Protein AF-0000000069991137 (afdb_homodimer)

Radius of gyration: 14.7 Å; Cα contacts (8 Å, |Δi|>4): 110; chains: 2; bounding box: 34×46×33 Å

Solvent-accessible surface area (backbone atoms only — not comparable to full-atom values): 6095 Å² total; per-residue (Å²): 127,77,86,51,73,40,78,40,73,32,57,39,43,49,70,57,53,48,52,45,42,51,50,6,58,77,70,73,40,48,53,33,54,37,52,47,50,53,50,50,52,50,53,50,50,52,54,51,52,54,55,55,64,74,95,128,77,85,51,72,39,78,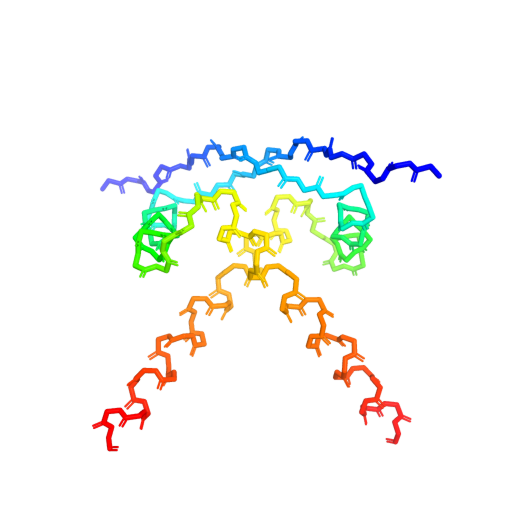41,76,32,58,38,44,49,69,56,53,49,52,44,42,52,51,6,58,75,70,73,38,49,54,32,55,37,52,47,51,52,51,52,51,50,55,50,51,52,54,52,52,52,55,55,63,76,95

Nearest PDB structures (foldseek):
  2bsq-assembly1_F  TM=8.800E-01  e=1.228E+00  Neisseria gonorrhoeae
  2bsq-assembly1_F  TM=8.808E-01  e=1.146E+00  Neisseria gonorrhoeae

pLDDT: mean 91.94, std 9.66, range [59.06, 98.31]

Structure (mmCIF, N/CA/C/O backbone):
data_AF-0000000069991137-model_v1
#
loop_
_entity.id
_entity.type
_entity.pdbx_description
1 polymer 'Arc-like DNA binding domain'
#
loop_
_atom_site.group_PDB
_atom_site.id
_atom_site.type_symbol
_atom_site.label_atom_id
_atom_site.label_alt_id
_atom_site.label_comp_id
_atom_site.label_asym_id
_atom_site.label_entity_id
_atom_site.label_seq_id
_atom_site.pdbx_PDB_ins_code
_atom_site.Cartn_x
_atom_site.Cartn_y
_atom_site.Cartn_z
_atom_site.occupancy
_atom_site.B_iso_or_equiv
_atom_site.auth_seq_id
_atom_site.auth_comp_id
_atom_site.auth_asym_id
_atom_site.auth_atom_id
_atom_site.pdbx_PDB_model_num
ATOM 1 N N . MET A 1 1 ? 9.883 -23.703 1.259 1 59.72 1 MET A N 1
ATOM 2 C CA . MET A 1 1 ? 10.789 -22.578 1.054 1 59.72 1 MET A CA 1
ATOM 3 C C . MET A 1 1 ? 10.391 -21.391 1.937 1 59.72 1 MET A C 1
ATOM 5 O O . MET A 1 1 ? 9.203 -21.094 2.082 1 59.72 1 MET A O 1
ATOM 9 N N . LYS A 1 2 ? 11.156 -21.047 2.887 1 67.75 2 LYS A N 1
ATOM 10 C CA . LYS A 1 2 ? 10.914 -20 3.875 1 67.75 2 LYS A CA 1
ATOM 11 C C . LYS A 1 2 ? 10.438 -18.719 3.209 1 67.75 2 LYS A C 1
ATOM 13 O O . LYS A 1 2 ? 10.852 -18.406 2.092 1 67.75 2 LYS A O 1
ATOM 18 N N . PRO A 1 3 ? 9.391 -18.25 3.592 1 72.19 3 PRO A N 1
ATOM 19 C CA . PRO A 1 3 ? 8.922 -17.016 2.947 1 72.19 3 PRO A CA 1
ATOM 20 C C . PRO A 1 3 ? 9.977 -15.914 2.932 1 72.19 3 PRO A C 1
ATOM 22 O O . PRO A 1 3 ? 10.508 -15.547 3.982 1 72.19 3 PRO A O 1
ATOM 25 N N . GLU A 1 4 ? 10.57 -15.789 1.698 1 90 4 GLU A N 1
ATOM 26 C CA . GLU A 1 4 ? 11.57 -14.734 1.521 1 90 4 GLU A CA 1
ATOM 27 C C . GLU A 1 4 ? 10.906 -13.367 1.386 1 90 4 GLU A C 1
ATOM 29 O O . GLU A 1 4 ? 9.836 -13.242 0.78 1 90 4 GLU A O 1
ATOM 34 N N . LYS A 1 5 ? 11.469 -12.398 2.209 1 95 5 LYS A N 1
ATOM 35 C CA . LYS A 1 5 ? 10.953 -11.031 2.125 1 95 5 LYS A CA 1
ATOM 36 C C . LYS A 1 5 ? 11.703 -10.227 1.064 1 95 5 LYS A C 1
ATOM 38 O O . LYS A 1 5 ? 12.906 -10.414 0.875 1 95 5 LYS A O 1
ATOM 43 N N . ILE A 1 6 ? 10.961 -9.43 0.295 1 96.19 6 ILE A N 1
ATOM 44 C CA . ILE A 1 6 ? 11.531 -8.594 -0.752 1 96.19 6 ILE A CA 1
ATOM 45 C C . ILE A 1 6 ? 11.25 -7.125 -0.451 1 96.19 6 ILE A C 1
ATOM 47 O O . ILE A 1 6 ? 10.18 -6.785 0.056 1 96.19 6 ILE A O 1
ATOM 51 N N . THR A 1 7 ? 12.242 -6.328 -0.733 1 97.25 7 THR A N 1
ATOM 52 C CA . THR A 1 7 ? 12.102 -4.891 -0.557 1 97.25 7 THR A CA 1
ATOM 53 C C . THR A 1 7 ? 11.633 -4.23 -1.851 1 97.25 7 THR A C 1
ATOM 55 O O . THR A 1 7 ? 12.242 -4.41 -2.904 1 97.25 7 THR A O 1
ATOM 58 N N . THR A 1 8 ? 10.477 -3.531 -1.849 1 97.94 8 THR A N 1
ATOM 59 C CA . THR A 1 8 ? 9.891 -2.867 -3.008 1 97.94 8 THR A CA 1
ATOM 60 C C . THR A 1 8 ? 9.945 -1.351 -2.846 1 97.94 8 THR A C 1
ATOM 62 O O . THR A 1 8 ? 9.633 -0.826 -1.774 1 97.94 8 THR A O 1
ATOM 65 N N . ALA A 1 9 ? 10.406 -0.722 -3.918 1 97.44 9 ALA A N 1
ATOM 66 C CA . ALA A 1 9 ? 10.438 0.738 -3.91 1 97.44 9 ALA A CA 1
ATOM 67 C C . ALA A 1 9 ? 9.102 1.319 -4.348 1 97.44 9 ALA A C 1
ATOM 69 O O . ALA A 1 9 ? 8.633 1.06 -5.461 1 97.44 9 ALA A O 1
ATOM 70 N N . VAL A 1 10 ? 8.508 2.031 -3.477 1 97.81 10 VAL A N 1
ATOM 71 C CA . VAL A 1 10 ? 7.219 2.633 -3.793 1 97.81 10 VAL A CA 1
ATOM 72 C C . VAL A 1 10 ? 7.352 4.152 -3.812 1 97.81 10 VAL A C 1
ATOM 74 O O . VAL A 1 10 ? 7.734 4.766 -2.812 1 97.81 10 VAL A O 1
ATOM 77 N N . ARG A 1 11 ? 7.043 4.668 -4.914 1 97.38 11 ARG A N 1
ATOM 78 C CA . ARG A 1 11 ? 7.09 6.117 -5.074 1 97.38 11 ARG A CA 1
ATOM 79 C C . ARG A 1 11 ? 5.723 6.742 -4.812 1 97.38 11 ARG A C 1
ATOM 81 O O . ARG A 1 11 ? 4.73 6.355 -5.434 1 97.38 11 ARG A O 1
ATOM 88 N N . MET A 1 12 ? 5.727 7.711 -3.812 1 97.19 12 MET A N 1
ATOM 89 C CA . MET A 1 12 ? 4.465 8.336 -3.441 1 97.19 12 MET A CA 1
ATOM 90 C C . MET A 1 12 ? 4.668 9.812 -3.094 1 97.19 12 MET A C 1
ATOM 92 O O . MET A 1 12 ? 5.801 10.25 -2.887 1 97.19 12 MET A O 1
ATOM 96 N N . LEU A 1 13 ? 3.537 10.531 -3.076 1 95.62 13 LEU A N 1
ATOM 97 C CA . LEU A 1 13 ? 3.572 11.945 -2.705 1 95.62 13 LEU A CA 1
ATOM 98 C C . LEU A 1 13 ? 3.973 12.109 -1.243 1 95.62 13 LEU A C 1
ATOM 100 O O . LEU A 1 13 ? 3.633 11.273 -0.403 1 95.62 13 LEU A O 1
ATOM 104 N N . CYS A 1 14 ? 4.582 13.18 -0.973 1 95.56 14 CYS A N 1
ATOM 105 C CA . CYS A 1 14 ? 5.035 13.445 0.387 1 95.56 14 CYS A CA 1
ATOM 106 C C . CYS A 1 14 ? 3.873 13.398 1.37 1 95.56 14 CYS A C 1
ATOM 108 O O . CYS A 1 14 ? 4.012 12.875 2.479 1 95.56 14 CYS A O 1
ATOM 110 N N . GLU A 1 15 ? 2.803 14 1.009 1 94.56 15 GLU A N 1
ATOM 111 C CA . GLU A 1 15 ? 1.621 14.047 1.864 1 94.56 15 GLU A CA 1
ATOM 112 C C . GLU A 1 15 ? 1.124 12.633 2.186 1 94.56 15 GLU A C 1
ATOM 114 O O . GLU A 1 15 ? 0.73 12.359 3.32 1 94.56 15 GLU A O 1
ATOM 119 N N . MET A 1 16 ? 1.13 11.805 1.232 1 95.81 16 MET A N 1
ATOM 120 C CA . MET A 1 16 ? 0.685 10.43 1.421 1 95.81 16 MET A CA 1
ATOM 121 C C . MET A 1 16 ? 1.615 9.68 2.369 1 95.81 16 MET A C 1
ATOM 123 O O . MET A 1 16 ? 1.155 8.961 3.26 1 95.81 16 MET A O 1
ATOM 127 N N . ARG A 1 17 ? 2.885 9.82 2.143 1 96.94 17 ARG A N 1
ATOM 128 C CA . ARG A 1 17 ? 3.887 9.203 3.002 1 96.94 17 ARG A CA 1
ATOM 129 C C . ARG A 1 17 ? 3.689 9.609 4.457 1 96.94 17 ARG A C 1
ATOM 131 O O . ARG A 1 17 ? 3.7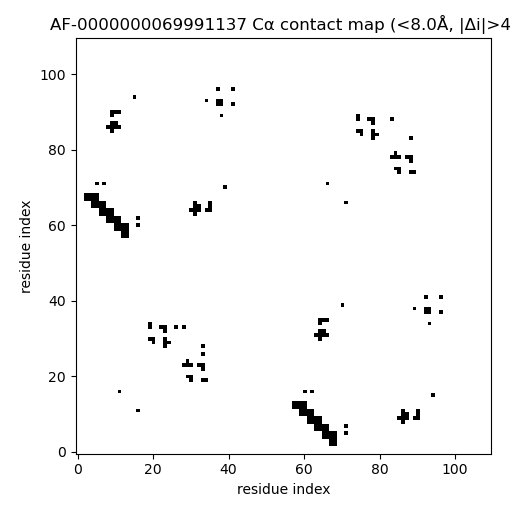81 8.773 5.359 1 96.94 17 ARG A O 1
ATOM 138 N N . GLN A 1 18 ? 3.398 10.883 4.629 1 96.44 18 GLN A N 1
ATOM 139 C CA . GLN A 1 18 ? 3.191 11.406 5.977 1 96.44 18 GLN A CA 1
ATOM 140 C C . GLN A 1 18 ? 1.973 10.766 6.633 1 96.44 18 GLN A C 1
ATOM 142 O O . GLN A 1 18 ? 2.012 10.406 7.812 1 96.44 18 GLN A O 1
ATOM 147 N N . LYS A 1 19 ? 0.971 10.641 5.895 1 96.31 19 LYS A N 1
ATOM 148 C CA . LYS A 1 19 ? -0.249 10.016 6.395 1 96.31 19 LYS A CA 1
ATOM 149 C C . LYS A 1 19 ? 0.003 8.562 6.809 1 96.31 19 LYS A C 1
ATOM 151 O O . LYS A 1 19 ? -0.473 8.117 7.852 1 96.31 19 LYS A O 1
ATOM 156 N N . LEU A 1 20 ? 0.75 7.883 6.039 1 97.62 20 LEU A N 1
ATOM 157 C CA . LEU A 1 20 ? 1.063 6.488 6.328 1 97.62 20 LEU A CA 1
ATOM 158 C C . LEU A 1 20 ? 1.956 6.375 7.559 1 97.62 20 LEU A C 1
ATOM 160 O O . LEU A 1 20 ? 1.78 5.469 8.375 1 97.62 20 LEU A O 1
ATOM 164 N N . GLU A 1 21 ? 2.875 7.332 7.664 1 97.38 21 GLU A N 1
ATOM 165 C CA . GLU A 1 21 ? 3.754 7.363 8.828 1 97.38 21 GLU A CA 1
ATOM 166 C C . GLU A 1 21 ? 2.965 7.613 10.109 1 97.38 21 GLU A C 1
ATOM 168 O O . GLU A 1 21 ? 3.213 6.977 11.133 1 97.38 21 GLU A O 1
ATOM 173 N N . GLU A 1 22 ? 2.09 8.547 10.016 1 96.88 22 GLU A N 1
ATOM 174 C CA . GLU A 1 22 ? 1.228 8.852 11.156 1 96.88 22 GLU A CA 1
ATOM 175 C C . GLU A 1 22 ? 0.383 7.641 11.547 1 96.88 22 GLU A C 1
ATOM 177 O O . GLU A 1 22 ? 0.271 7.309 12.727 1 96.88 22 GLU A O 1
ATOM 182 N N . SER A 1 23 ? -0.201 7.012 10.562 1 96.44 23 SER A N 1
ATOM 183 C CA . SER A 1 23 ? -0.988 5.805 10.789 1 96.44 23 SER A CA 1
ATOM 184 C C . SER A 1 23 ? -0.143 4.707 11.43 1 96.44 23 SER A C 1
ATOM 186 O O . SER A 1 23 ? -0.597 4.02 12.344 1 96.44 23 SER A O 1
ATOM 188 N N . ALA A 1 24 ? 1.108 4.516 10.922 1 97.69 24 ALA A N 1
ATOM 189 C CA . ALA A 1 24 ? 2.035 3.527 11.469 1 97.69 24 ALA A CA 1
ATOM 190 C C . ALA A 1 24 ? 2.326 3.797 12.938 1 97.69 24 ALA A C 1
ATOM 192 O O . ALA A 1 24 ? 2.287 2.881 13.766 1 97.69 24 ALA A O 1
ATOM 193 N N . TYR A 1 25 ? 2.482 5.094 13.219 1 97.06 25 TYR A N 1
ATOM 194 C CA . TYR A 1 25 ? 2.768 5.52 14.586 1 97.06 25 TYR A CA 1
ATOM 195 C C . TYR A 1 25 ? 1.579 5.25 15.5 1 97.06 25 TYR A C 1
ATOM 197 O O . TYR A 1 25 ? 1.743 4.711 16.594 1 97.06 25 TYR A O 1
ATOM 205 N N . GLN A 1 26 ? 0.385 5.562 15.07 1 95.25 26 GLN A N 1
ATOM 206 C CA . GLN A 1 26 ? -0.842 5.383 15.836 1 95.25 26 GLN A CA 1
ATOM 207 C C . GLN A 1 26 ? -1.117 3.902 16.094 1 95.25 26 GLN A C 1
ATOM 209 O O . GLN A 1 26 ? -1.636 3.535 17.141 1 95.25 26 GLN A O 1
ATOM 214 N N . ASN A 1 27 ? -0.752 3.078 15.156 1 95.81 27 ASN A N 1
ATOM 215 C CA . ASN A 1 27 ? -1.02 1.646 15.242 1 95.81 27 ASN A CA 1
ATOM 216 C C . ASN A 1 27 ? 0.161 0.892 15.852 1 95.81 27 ASN A C 1
ATOM 218 O O . ASN A 1 27 ? 0.079 -0.316 16.078 1 95.81 27 ASN A O 1
ATOM 222 N N . GLY A 1 28 ? 1.271 1.579 16.094 1 96.69 28 GLY A N 1
ATOM 223 C CA . GLY A 1 28 ? 2.459 0.967 16.656 1 96.69 28 GLY A CA 1
ATOM 224 C C . GLY A 1 28 ? 3.213 0.091 15.68 1 96.69 28 GLY A C 1
ATOM 225 O O . GLY A 1 28 ? 3.76 -0.946 16.062 1 96.69 28 GLY A O 1
ATOM 226 N N . ARG A 1 29 ? 3.119 0.448 14.422 1 96.25 29 ARG A N 1
ATOM 227 C CA . ARG A 1 29 ? 3.799 -0.314 13.375 1 96.25 29 ARG A CA 1
ATOM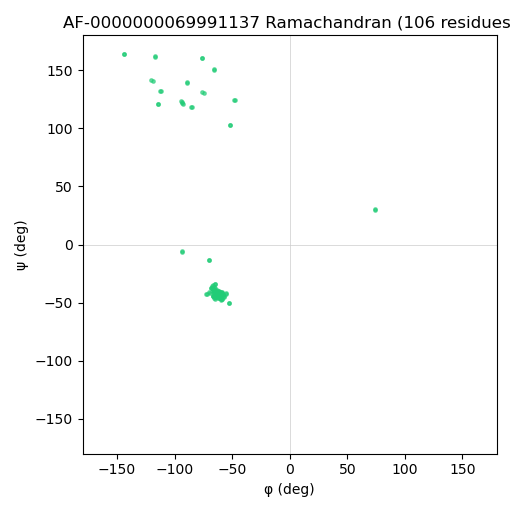 228 C C . ARG A 1 29 ? 4.848 0.539 12.672 1 96.25 29 ARG A C 1
ATOM 230 O O . ARG A 1 29 ? 4.844 1.766 12.797 1 96.25 29 ARG A O 1
ATOM 237 N N . THR A 1 30 ? 5.719 -0.201 12.008 1 96.81 30 THR A N 1
ATOM 238 C CA . THR A 1 30 ? 6.641 0.514 11.133 1 96.81 30 THR A CA 1
ATOM 239 C C . THR A 1 30 ? 5.941 0.947 9.852 1 96.81 30 THR A C 1
ATOM 241 O O . THR A 1 30 ? 4.867 0.437 9.516 1 96.81 30 THR A O 1
ATOM 244 N N . LEU A 1 31 ? 6.508 1.899 9.195 1 97.44 31 LEU A N 1
ATOM 245 C CA . LEU A 1 31 ? 5.953 2.354 7.93 1 97.44 31 LEU A CA 1
ATOM 246 C C . LEU A 1 31 ? 5.75 1.183 6.973 1 97.44 31 LEU A C 1
ATOM 248 O O . LEU A 1 31 ? 4.668 1.023 6.402 1 97.44 31 LEU A O 1
ATOM 252 N N . SER A 1 32 ? 6.773 0.353 6.781 1 97.75 32 SER A N 1
ATOM 253 C CA . SER A 1 32 ? 6.684 -0.828 5.926 1 97.75 32 SER A CA 1
ATOM 254 C C . SER A 1 32 ? 5.578 -1.768 6.402 1 97.75 32 SER A C 1
ATOM 256 O O . SER A 1 32 ? 4.789 -2.264 5.594 1 97.75 32 SER A O 1
ATOM 258 N N . GLY A 1 33 ? 5.57 -1.937 7.75 1 97.56 33 GLY A N 1
ATOM 259 C CA . GLY A 1 33 ? 4.543 -2.791 8.328 1 97.56 33 GLY A CA 1
ATOM 260 C C . GLY A 1 33 ? 3.137 -2.273 8.094 1 97.56 33 GLY A C 1
ATOM 261 O O . GLY A 1 33 ? 2.215 -3.053 7.844 1 97.56 33 GLY A O 1
ATOM 262 N N . GLU A 1 34 ? 2.951 -0.985 8.203 1 98.12 34 GLU A N 1
ATOM 263 C CA . GLU A 1 34 ? 1.656 -0.35 7.973 1 98.12 34 GLU A CA 1
ATOM 264 C C . GLU A 1 34 ? 1.22 -0.491 6.52 1 98.12 34 GLU A C 1
ATOM 266 O O . GLU A 1 34 ? 0.07 -0.836 6.238 1 98.12 34 GLU A O 1
ATOM 271 N N . ILE A 1 35 ? 2.139 -0.249 5.621 1 98.25 35 ILE A N 1
ATOM 272 C CA . ILE A 1 35 ? 1.853 -0.35 4.191 1 98.25 35 ILE A CA 1
ATOM 273 C C . ILE A 1 35 ? 1.453 -1.783 3.848 1 98.25 35 ILE A C 1
ATOM 275 O O . ILE A 1 35 ? 0.431 -2.008 3.193 1 98.25 35 ILE A O 1
ATOM 279 N N . VAL A 1 36 ? 2.215 -2.703 4.355 1 97.75 36 VAL A N 1
ATOM 280 C CA . VAL A 1 36 ? 1.949 -4.113 4.086 1 97.75 36 VAL A CA 1
ATOM 281 C C . VAL A 1 36 ? 0.581 -4.496 4.645 1 97.75 36 VAL A C 1
ATOM 283 O O . VAL A 1 36 ? -0.171 -5.238 4.008 1 97.75 36 VAL A O 1
ATOM 286 N N . PHE A 1 37 ? 0.302 -4.012 5.777 1 97.25 37 PHE A N 1
ATOM 287 C CA . PHE A 1 37 ? -0.979 -4.301 6.414 1 97.25 37 PHE A CA 1
ATOM 288 C C . PHE A 1 37 ? -2.135 -3.838 5.535 1 97.25 37 PHE A C 1
ATOM 290 O O . PHE A 1 37 ? -3.09 -4.586 5.312 1 97.25 37 PHE A O 1
ATOM 297 N N . ARG A 1 38 ? -2.115 -2.691 5.023 1 97.19 38 ARG A N 1
ATOM 298 C CA . ARG A 1 38 ? -3.152 -2.115 4.172 1 97.19 38 ARG A CA 1
ATOM 299 C C . ARG A 1 38 ? -3.252 -2.865 2.848 1 97.19 38 ARG A C 1
ATOM 301 O O . ARG A 1 38 ? -4.352 -3.105 2.344 1 97.19 38 ARG A O 1
ATOM 308 N N . LEU A 1 39 ? -2.092 -3.205 2.307 1 97.5 39 LEU A N 1
ATOM 309 C CA . LEU A 1 39 ? -2.068 -3.943 1.048 1 97.5 39 LEU A CA 1
ATOM 310 C C . LEU A 1 39 ? -2.707 -5.316 1.212 1 97.5 39 LEU A C 1
ATOM 312 O O . LEU A 1 39 ? -3.465 -5.762 0.347 1 97.5 39 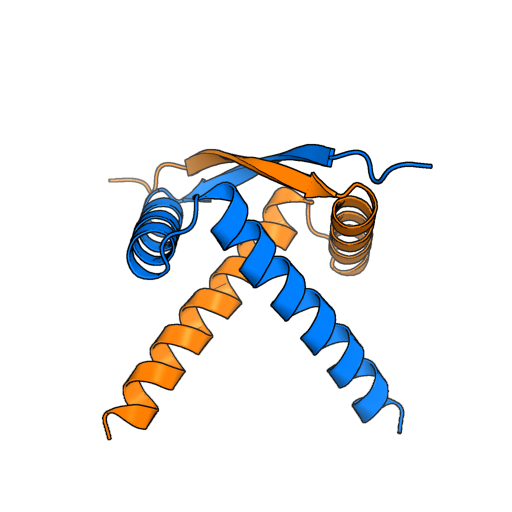LEU A O 1
ATOM 316 N N . ARG A 1 40 ? -2.381 -5.953 2.336 1 96.5 40 ARG A N 1
ATOM 317 C CA . ARG A 1 40 ? -2.967 -7.258 2.625 1 96.5 40 ARG A CA 1
ATOM 318 C C . ARG A 1 40 ? -4.488 -7.168 2.705 1 96.5 40 ARG A C 1
ATOM 320 O O . ARG A 1 40 ? -5.191 -7.992 2.117 1 96.5 40 ARG A O 1
ATOM 327 N N . LYS A 1 41 ? -4.961 -6.227 3.398 1 95.38 41 LYS A N 1
ATOM 328 C CA . LYS A 1 41 ? -6.398 -6.016 3.525 1 95.38 41 LYS A CA 1
ATOM 329 C C . LYS A 1 41 ? -7.035 -5.742 2.166 1 95.38 41 LYS A C 1
ATOM 331 O O . LYS A 1 41 ? -8.125 -6.246 1.872 1 95.38 41 LYS A O 1
ATOM 336 N N . SER A 1 42 ? -6.348 -4.914 1.421 1 96.19 42 SER A N 1
ATOM 337 C CA . SER A 1 42 ? -6.852 -4.562 0.096 1 96.19 42 SER A CA 1
ATOM 338 C C . SER A 1 42 ? -6.98 -5.793 -0.792 1 96.19 42 SER A C 1
ATOM 340 O O . SER A 1 42 ? -7.988 -5.969 -1.479 1 96.19 42 SER A O 1
ATOM 342 N N . LEU A 1 43 ? -5.984 -6.684 -0.795 1 95.31 43 LEU A N 1
ATOM 343 C CA . LEU A 1 43 ? -5.965 -7.895 -1.607 1 95.31 43 LEU A CA 1
ATOM 344 C C . LEU A 1 43 ? -7.039 -8.875 -1.15 1 95.31 43 LEU A C 1
ATOM 346 O O . LEU A 1 43 ? -7.688 -9.523 -1.977 1 95.31 43 LEU A O 1
ATOM 350 N N . GLU A 1 44 ? -7.242 -8.945 0.139 1 93.88 44 GLU A N 1
ATOM 351 C CA . GLU A 1 44 ? -8.266 -9.828 0.698 1 93.88 44 GLU A CA 1
ATOM 352 C C . GLU A 1 44 ? -9.664 -9.367 0.298 1 93.88 44 GLU A C 1
ATOM 354 O O . GLU A 1 44 ? -10.523 -10.188 -0.031 1 93.88 44 GLU A O 1
ATOM 359 N N . GLN A 1 45 ? -9.875 -8.102 0.399 1 93 45 GLN A N 1
ATOM 360 C CA . GLN A 1 45 ? -11.164 -7.535 0.022 1 93 45 GLN A CA 1
ATOM 361 C C . GLN A 1 45 ? -11.461 -7.781 -1.455 1 93 45 GLN A C 1
ATOM 363 O O . GLN A 1 45 ? -12.609 -8.039 -1.828 1 93 45 GLN A O 1
ATOM 368 N N . GLU A 1 46 ? -10.445 -7.594 -2.244 1 90 46 GLU A N 1
ATOM 369 C CA . GLU A 1 46 ? -10.602 -7.816 -3.68 1 90 46 GLU A CA 1
ATOM 370 C C . GLU A 1 46 ? -10.984 -9.266 -3.975 1 90 46 GLU A C 1
ATOM 372 O O . GLU A 1 46 ? -11.812 -9.523 -4.852 1 90 46 GLU A O 1
ATOM 377 N N . MET A 1 47 ? -10.367 -10.195 -3.246 1 88.94 47 MET A N 1
ATOM 378 C CA . MET A 1 47 ? -10.664 -11.609 -3.422 1 88.94 47 MET A CA 1
ATOM 379 C C . MET A 1 47 ? -12.102 -11.922 -3.016 1 88.94 47 MET A C 1
ATOM 381 O O . MET A 1 47 ? -12.766 -12.734 -3.658 1 88.94 47 MET A O 1
ATOM 385 N N . GLN A 1 48 ? -12.469 -11.297 -1.983 1 90.19 48 GLN A N 1
ATOM 386 C CA . GLN A 1 48 ? -13.82 -11.508 -1.482 1 90.19 48 GLN A CA 1
ATOM 387 C C . GLN A 1 48 ? -14.859 -10.906 -2.428 1 90.19 48 GLN A C 1
ATOM 389 O O . GLN A 1 48 ? -15.93 -11.484 -2.629 1 90.19 48 GLN A O 1
ATOM 394 N N . ASN A 1 49 ? -14.57 -9.75 -2.926 1 87.94 49 ASN A N 1
ATOM 395 C CA . ASN A 1 49 ? -15.492 -9.078 -3.84 1 87.94 49 ASN A CA 1
ATOM 396 C C . ASN A 1 49 ? -15.648 -9.852 -5.148 1 87.94 49 ASN A C 1
ATOM 398 O O . ASN A 1 49 ? -16.703 -9.797 -5.785 1 87.94 49 ASN A O 1
ATOM 402 N N . GLU A 1 50 ? -14.594 -10.406 -5.578 1 82.75 50 GLU A N 1
ATOM 403 C CA . GLU A 1 50 ? -14.617 -11.195 -6.809 1 82.75 50 GLU A CA 1
ATOM 404 C C . GLU A 1 50 ? -15.469 -12.453 -6.641 1 82.75 50 GLU A C 1
ATOM 406 O O . GLU A 1 50 ? -16.172 -12.859 -7.57 1 82.75 50 GLU A O 1
ATOM 411 N N . GLN A 1 51 ? -15.383 -13.078 -5.496 1 81.31 51 GLN A N 1
ATOM 412 C CA . GLN A 1 51 ? -16.203 -14.25 -5.199 1 81.31 51 GLN A CA 1
ATOM 413 C C . GLN A 1 51 ? -17.672 -13.875 -5.086 1 81.31 51 GLN A C 1
ATOM 415 O O . GLN A 1 51 ? -18.547 -14.633 -5.523 1 81.31 51 GLN A O 1
ATOM 420 N N . LYS A 1 52 ? -17.906 -12.766 -4.586 1 80.62 52 LYS A N 1
ATOM 421 C CA . LYS A 1 52 ? -19.297 -12.336 -4.43 1 80.62 52 LYS A CA 1
ATOM 422 C C . LYS A 1 52 ? -19.906 -11.984 -5.777 1 80.62 52 LYS A C 1
ATOM 424 O O . LYS A 1 52 ? -21.109 -12.18 -5.988 1 80.62 52 LYS A O 1
ATOM 429 N N . GLN A 1 53 ? -19.297 -11.367 -6.555 1 74.44 53 GLN A N 1
ATOM 430 C CA . GLN A 1 53 ? -19.844 -11.023 -7.863 1 74.44 53 GLN A CA 1
ATOM 431 C C . GLN A 1 53 ? -20.047 -12.273 -8.719 1 74.44 53 GLN A C 1
ATOM 433 O O . GLN A 1 53 ? -21 -12.359 -9.492 1 74.44 53 GLN A O 1
ATOM 438 N N . ARG A 1 54 ? -19.141 -13.188 -8.617 1 69.69 54 ARG A N 1
ATOM 439 C CA . ARG A 1 54 ? -19.281 -14.391 -9.422 1 69.69 54 ARG A CA 1
ATOM 440 C C . ARG A 1 54 ? -20.438 -15.258 -8.922 1 69.69 54 ARG A C 1
ATOM 442 O O . ARG A 1 54 ? -20.922 -16.141 -9.633 1 69.69 54 ARG A O 1
ATOM 449 N N . ALA A 1 55 ? -20.891 -14.969 -7.816 1 60.66 55 ALA A N 1
ATOM 450 C CA . ALA A 1 55 ? -22.078 -15.711 -7.41 1 60.66 55 ALA A CA 1
ATOM 451 C C . ALA A 1 55 ? -23.344 -15.078 -7.98 1 60.66 55 ALA A C 1
ATOM 453 O O . ALA A 1 55 ? -23.391 -13.867 -8.188 1 60.66 55 ALA A O 1
ATOM 454 N N . MET B 1 1 ? 3.801 24.719 -3.455 1 59.06 1 MET B N 1
ATOM 455 C CA . MET B 1 1 ? 4.938 23.812 -3.512 1 59.06 1 MET B CA 1
ATOM 456 C C . MET B 1 1 ? 4.562 22.516 -4.246 1 59.06 1 MET B C 1
ATOM 458 O O . MET B 1 1 ? 3.48 21.969 -4.035 1 59.06 1 MET B O 1
ATOM 462 N N . LYS B 1 2 ? 5.078 22.297 -5.371 1 67.25 2 LYS B N 1
ATOM 463 C CA . LYS B 1 2 ? 4.789 21.172 -6.25 1 67.25 2 LYS B CA 1
ATOM 464 C C . LYS B 1 2 ? 4.828 19.844 -5.484 1 67.25 2 LYS B C 1
ATOM 466 O O . LYS B 1 2 ? 5.621 19.688 -4.555 1 67.25 2 LYS B O 1
ATOM 471 N N . PRO B 1 3 ? 3.854 19.156 -5.535 1 71.75 3 PRO B N 1
ATOM 472 C CA . PRO B 1 3 ? 3.871 17.906 -4.785 1 71.75 3 PRO B CA 1
ATOM 473 C C . PRO B 1 3 ? 5.102 17.047 -5.09 1 71.75 3 PRO B C 1
ATOM 475 O O . PRO B 1 3 ? 5.359 16.719 -6.25 1 71.75 3 PRO B O 1
ATOM 478 N N . GLU B 1 4 ? 6.039 17.125 -4.098 1 89.75 4 GLU B N 1
ATOM 479 C CA . GLU B 1 4 ? 7.246 16.328 -4.227 1 89.75 4 GLU B CA 1
ATOM 480 C C . GLU B 1 4 ? 6.957 14.852 -3.951 1 89.75 4 GLU B C 1
ATOM 482 O O . GLU B 1 4 ? 6.156 14.523 -3.074 1 89.75 4 GLU B O 1
ATOM 487 N N . LYS B 1 5 ? 7.469 14 -4.934 1 94.88 5 LYS B N 1
ATOM 488 C CA . LYS B 1 5 ? 7.309 12.555 -4.75 1 94.88 5 LYS B CA 1
ATOM 489 C C . LYS B 1 5 ? 8.484 11.969 -3.982 1 94.88 5 LYS B C 1
ATOM 491 O O . LYS B 1 5 ? 9.625 12.414 -4.137 1 94.88 5 LYS B O 1
ATOM 496 N N . ILE B 1 6 ? 8.18 11.031 -3.068 1 96.19 6 ILE B N 1
ATOM 497 C CA . ILE B 1 6 ? 9.203 10.367 -2.266 1 96.19 6 ILE B CA 1
ATOM 498 C C . ILE B 1 6 ? 9.164 8.859 -2.518 1 96.19 6 ILE B C 1
ATOM 500 O O . ILE B 1 6 ? 8.086 8.281 -2.709 1 96.19 6 ILE B O 1
ATOM 504 N N . THR B 1 7 ? 10.344 8.305 -2.557 1 97.25 7 THR B N 1
ATOM 505 C CA . THR B 1 7 ? 10.469 6.863 -2.729 1 97.25 7 THR B CA 1
ATOM 506 C C . THR B 1 7 ? 10.562 6.164 -1.376 1 97.25 7 THR B C 1
ATOM 508 O O . THR B 1 7 ? 11.398 6.52 -0.545 1 97.25 7 THR B O 1
ATOM 511 N N . THR B 1 8 ? 9.641 5.227 -1.063 1 97.88 8 THR B N 1
ATOM 512 C CA . THR B 1 8 ? 9.586 4.492 0.196 1 97.88 8 THR B CA 1
ATOM 513 C C . THR B 1 8 ? 9.906 3.018 -0.023 1 97.88 8 THR B C 1
ATOM 515 O O . THR B 1 8 ? 9.414 2.404 -0.971 1 97.88 8 THR B O 1
ATOM 518 N N . ALA B 1 9 ? 10.797 2.547 0.851 1 97.44 9 ALA B N 1
ATOM 519 C CA . ALA B 1 9 ? 11.133 1.127 0.788 1 97.44 9 ALA B CA 1
ATOM 520 C C . ALA B 1 9 ? 10.133 0.292 1.583 1 97.44 9 ALA B C 1
ATOM 522 O O . ALA B 1 9 ? 9.977 0.481 2.791 1 97.44 9 ALA B O 1
ATOM 523 N N . VAL B 1 10 ? 9.461 -0.56 0.904 1 97.81 10 VAL B N 1
ATOM 524 C CA . VAL B 1 10 ? 8.484 -1.412 1.567 1 97.81 10 VAL B CA 1
ATOM 525 C C . VAL B 1 10 ? 8.93 -2.869 1.496 1 97.81 10 VAL B C 1
ATOM 527 O O . VAL B 1 10 ? 9.125 -3.414 0.406 1 97.81 10 VAL B O 1
ATOM 530 N N . ARG B 1 11 ? 9.086 -3.408 2.617 1 97.38 11 ARG B N 1
ATOM 531 C CA . ARG B 1 11 ? 9.484 -4.809 2.705 1 97.38 11 ARG B CA 1
ATOM 532 C C . ARG B 1 11 ? 8.273 -5.719 2.84 1 97.38 11 ARG B C 1
ATOM 534 O O . ARG B 1 11 ? 7.449 -5.535 3.74 1 97.38 11 ARG B O 1
ATOM 541 N N . MET B 1 12 ? 8.18 -6.691 1.849 1 97.25 12 MET B N 1
ATOM 542 C CA . MET B 1 12 ? 7.031 -7.59 1.846 1 97.25 12 MET B CA 1
ATOM 543 C C . MET B 1 12 ? 7.434 -8.992 1.401 1 97.25 12 MET B C 1
ATOM 545 O O . MET B 1 12 ? 8.523 -9.18 0.854 1 97.25 12 MET B O 1
ATOM 549 N N . LEU B 1 13 ? 6.516 -9.945 1.69 1 95.75 13 LEU B N 1
ATOM 550 C CA . LEU B 1 13 ? 6.742 -11.328 1.277 1 95.75 13 LEU B CA 1
ATOM 551 C C . LEU B 1 13 ? 6.727 -11.445 -0.243 1 95.75 13 LEU B C 1
ATOM 553 O O . LEU B 1 13 ? 5.996 -10.719 -0.919 1 95.75 13 LEU B O 1
ATOM 557 N N . CYS B 1 14 ? 7.449 -12.383 -0.717 1 95.62 14 CYS B N 1
ATOM 558 C CA . CYS B 1 14 ? 7.527 -12.586 -2.16 1 95.62 14 CYS B CA 1
ATOM 559 C C . CYS B 1 14 ? 6.145 -12.812 -2.754 1 95.62 14 CYS B C 1
ATOM 561 O O . CYS B 1 14 ? 5.84 -12.305 -3.836 1 95.62 14 CYS B O 1
ATOM 563 N N . GLU B 1 15 ? 5.375 -13.625 -2.111 1 94.62 15 GLU B N 1
ATOM 564 C CA . GLU B 1 15 ? 4.031 -13.938 -2.586 1 94.62 15 GLU B CA 1
ATOM 565 C C . GLU B 1 15 ? 3.176 -12.68 -2.699 1 94.62 15 GLU B C 1
ATOM 567 O O . GLU B 1 15 ? 2.418 -12.523 -3.658 1 94.62 15 GLU B O 1
ATOM 572 N N . MET B 1 16 ? 3.279 -11.836 -1.767 1 95.88 16 MET B N 1
ATOM 573 C CA . MET B 1 16 ? 2.516 -10.586 -1.77 1 95.88 16 MET B CA 1
ATOM 574 C C . MET B 1 16 ? 2.945 -9.688 -2.924 1 95.88 16 MET B C 1
ATOM 576 O O . MET B 1 16 ? 2.104 -9.109 -3.613 1 95.88 16 MET B O 1
ATOM 580 N N . ARG B 1 17 ? 4.234 -9.547 -3.08 1 97.06 17 ARG B N 1
ATOM 581 C CA . ARG B 1 17 ? 4.785 -8.75 -4.172 1 97.06 17 ARG B CA 1
ATOM 582 C C . ARG B 1 17 ? 4.258 -9.234 -5.52 1 97.06 17 ARG B C 1
ATOM 584 O O . ARG B 1 17 ? 3.896 -8.422 -6.379 1 97.06 17 ARG B O 1
ATOM 591 N N . GLN B 1 18 ? 4.215 -10.547 -5.645 1 96.56 18 GLN B N 1
ATOM 592 C CA . GLN B 1 18 ? 3.734 -11.141 -6.891 1 96.56 18 GLN B CA 1
ATOM 593 C C . GLN B 1 18 ? 2.27 -10.797 -7.137 1 96.56 18 GLN B C 1
ATOM 595 O O . GLN B 1 18 ? 1.886 -10.469 -8.258 1 96.56 18 GLN B O 1
ATOM 600 N N . LYS B 1 19 ? 1.518 -10.867 -6.133 1 96.38 19 LYS B N 1
ATOM 601 C CA . LYS B 1 19 ? 0.1 -10.531 -6.234 1 96.38 19 LYS B CA 1
ATOM 602 C C . LYS B 1 19 ? -0.093 -9.078 -6.652 1 96.38 19 LYS B C 1
ATOM 604 O O . LYS B 1 19 ? -0.934 -8.773 -7.5 1 96.38 19 LYS B O 1
ATOM 609 N N . LEU B 1 20 ? 0.694 -8.227 -6.102 1 97.62 20 LEU B N 1
ATOM 610 C CA . LEU B 1 20 ? 0.604 -6.801 -6.422 1 97.62 20 LEU B CA 1
ATOM 611 C C . LEU B 1 20 ? 1.05 -6.539 -7.855 1 97.62 20 LEU B C 1
ATOM 613 O O . LEU B 1 20 ? 0.45 -5.719 -8.555 1 97.62 20 LEU B O 1
ATOM 617 N N . GLU B 1 21 ? 2.066 -7.273 -8.258 1 97.5 21 GLU B N 1
ATOM 618 C CA . GLU B 1 21 ? 2.553 -7.148 -9.633 1 97.5 21 GLU B CA 1
ATOM 619 C C . GLU B 1 21 ? 1.497 -7.605 -10.633 1 97.5 21 GLU B C 1
ATOM 621 O O . GLU B 1 21 ? 1.291 -6.957 -11.664 1 97.5 21 GLU B O 1
ATOM 626 N N . GLU B 1 22 ? 0.906 -8.703 -10.336 1 96.94 22 GLU B N 1
ATOM 627 C CA . GLU B 1 22 ? -0.163 -9.219 -11.188 1 96.94 22 GLU B CA 1
ATOM 628 C C . GLU B 1 22 ? -1.326 -8.234 -11.266 1 96.94 22 GLU B C 1
ATOM 630 O O . GLU B 1 22 ? -1.849 -7.973 -12.352 1 96.94 22 GLU B O 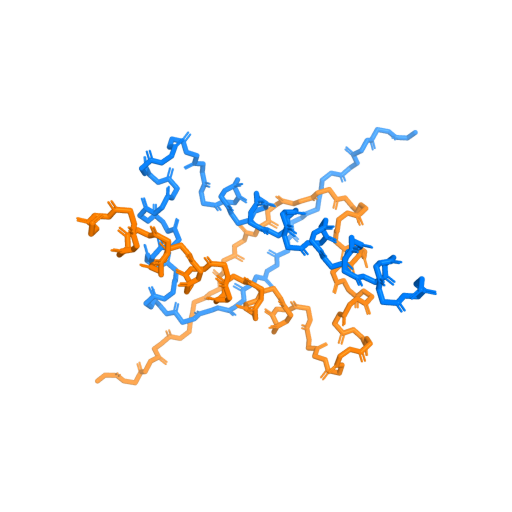1
ATOM 635 N N . SER B 1 23 ? -1.714 -7.73 -10.125 1 96.5 23 SER B N 1
ATOM 636 C CA . SER B 1 23 ? -2.775 -6.73 -10.07 1 96.5 23 SER B CA 1
ATOM 637 C C . SER B 1 23 ? -2.41 -5.496 -10.891 1 96.5 23 SER B C 1
ATOM 639 O O . SER B 1 23 ? -3.25 -4.953 -11.609 1 96.5 23 SER B O 1
ATOM 641 N N . ALA B 1 24 ? -1.137 -5.027 -10.773 1 97.69 24 ALA B N 1
ATOM 642 C CA . ALA B 1 24 ? -0.646 -3.877 -11.531 1 97.69 24 ALA B CA 1
ATOM 643 C C . ALA B 1 24 ? -0.75 -4.125 -13.031 1 97.69 24 ALA B C 1
ATOM 645 O O . ALA B 1 24 ? -1.229 -3.266 -13.773 1 97.69 24 ALA B O 1
ATOM 646 N N . TYR B 1 25 ? -0.409 -5.348 -13.383 1 97.12 25 TYR B N 1
ATOM 647 C CA . TYR B 1 25 ? -0.45 -5.742 -14.781 1 97.12 25 TYR B CA 1
ATOM 648 C C . TYR B 1 25 ? -1.883 -5.762 -15.305 1 97.12 25 TYR B C 1
ATOM 650 O O . TYR B 1 25 ? -2.168 -5.234 -16.375 1 97.12 25 TYR B O 1
ATOM 658 N N . GLN B 1 26 ? -2.797 -6.316 -14.547 1 95.38 26 GLN B N 1
ATOM 659 C CA . GLN B 1 26 ? -4.203 -6.43 -14.914 1 95.38 26 GLN B CA 1
ATOM 660 C C . GLN B 1 26 ? -4.855 -5.055 -15.031 1 95.38 26 GLN B C 1
ATOM 662 O O . GLN B 1 26 ? -5.723 -4.84 -15.875 1 95.38 26 GLN B O 1
ATOM 667 N N . ASN B 1 27 ? -4.422 -4.137 -14.211 1 95.88 27 ASN B N 1
ATOM 668 C CA . ASN B 1 27 ? -5.008 -2.801 -14.164 1 95.88 27 ASN B CA 1
ATOM 669 C C . ASN B 1 27 ? -4.25 -1.827 -15.062 1 95.88 27 ASN B C 1
ATOM 671 O O . ASN B 1 27 ? -4.656 -0.673 -15.219 1 95.88 27 ASN B O 1
ATOM 675 N N . GLY B 1 28 ? -3.145 -2.252 -15.648 1 96.75 28 GLY B N 1
ATOM 676 C CA . GLY B 1 28 ? -2.34 -1.414 -16.516 1 96.75 28 GLY B CA 1
ATOM 677 C C . GLY B 1 28 ? -1.537 -0.366 -15.773 1 96.75 28 GLY B C 1
ATOM 678 O O . GLY B 1 28 ? -1.362 0.753 -16.25 1 96.75 28 GLY B O 1
ATOM 679 N N . ARG B 1 29 ? -1.178 -0.716 -14.562 1 96.31 29 ARG B N 1
ATOM 680 C CA . ARG B 1 29 ? -0.403 0.204 -13.734 1 96.31 29 ARG B CA 1
ATOM 681 C C . ARG B 1 29 ? 0.967 -0.378 -13.406 1 96.31 29 ARG B C 1
ATOM 683 O O . ARG B 1 29 ? 1.191 -1.58 -13.562 1 96.31 29 ARG B O 1
ATOM 690 N N . THR B 1 30 ? 1.822 0.565 -13.008 1 96.88 30 THR B N 1
ATOM 691 C CA . THR B 1 30 ? 3.092 0.091 -12.469 1 96.88 30 THR B CA 1
ATOM 692 C C . THR B 1 30 ? 2.912 -0.449 -11.055 1 96.88 30 THR B C 1
ATOM 694 O O . THR B 1 30 ? 1.9 -0.177 -10.406 1 96.88 30 THR B O 1
ATOM 697 N N . LEU B 1 31 ? 3.84 -1.229 -10.625 1 97.5 31 LEU B N 1
ATOM 698 C CA . LEU B 1 31 ? 3.797 -1.757 -9.266 1 97.5 31 LEU B CA 1
ATOM 699 C C . LEU B 1 31 ? 3.637 -0.63 -8.25 1 97.5 31 LEU B C 1
ATOM 701 O O . LEU B 1 31 ? 2.764 -0.692 -7.383 1 97.5 31 LEU B O 1
ATOM 705 N N . SER B 1 32 ? 4.461 0.407 -8.344 1 97.81 32 SER B N 1
ATOM 706 C CA . SER B 1 32 ? 4.375 1.563 -7.457 1 97.81 32 SER B CA 1
ATOM 707 C C . SER B 1 32 ? 3.004 2.227 -7.547 1 97.81 32 SER B C 1
ATOM 709 O O . SER B 1 32 ? 2.404 2.562 -6.523 1 97.81 32 SER B O 1
ATOM 711 N N . GLY B 1 33 ? 2.561 2.346 -8.828 1 97.62 33 G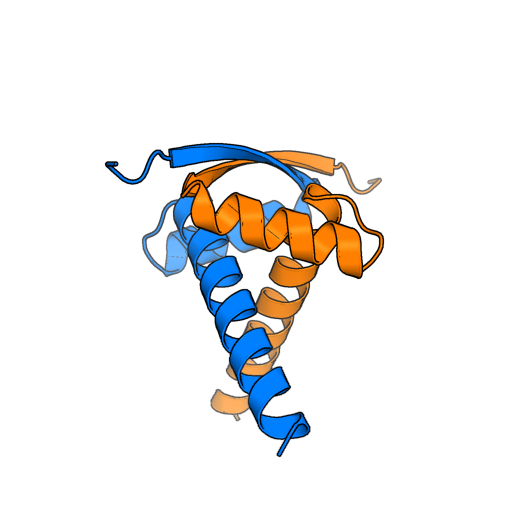LY B N 1
ATOM 712 C CA . GLY B 1 33 ? 1.25 2.939 -9.039 1 97.62 33 GLY B CA 1
ATOM 713 C C . GLY B 1 33 ? 0.122 2.133 -8.422 1 97.62 33 GLY B C 1
ATOM 714 O O . GLY B 1 33 ? -0.833 2.701 -7.887 1 97.62 33 GLY B O 1
ATOM 715 N N . GLU B 1 34 ? 0.197 0.833 -8.508 1 98.19 34 GLU B N 1
ATOM 716 C CA . GLU B 1 34 ? -0.802 -0.062 -7.934 1 98.19 34 GLU B CA 1
ATOM 717 C C . GLU B 1 34 ? -0.808 0.024 -6.41 1 98.19 34 GLU B C 1
ATOM 719 O O . GLU B 1 34 ? -1.87 0.121 -5.793 1 98.19 34 GLU B O 1
ATOM 724 N N . ILE B 1 35 ? 0.368 0.024 -5.836 1 98.31 35 ILE B N 1
ATOM 725 C CA . ILE B 1 35 ? 0.501 0.103 -4.387 1 98.31 35 ILE B CA 1
ATOM 726 C C . ILE B 1 35 ? -0.08 1.424 -3.885 1 98.31 35 ILE B C 1
ATOM 728 O O . ILE B 1 35 ? -0.886 1.44 -2.953 1 98.31 35 ILE B O 1
ATOM 732 N N . VAL B 1 36 ? 0.278 2.463 -4.566 1 97.75 36 VAL B N 1
ATOM 733 C CA . VAL B 1 36 ? -0.194 3.787 -4.18 1 97.75 36 VAL B CA 1
ATOM 734 C C . VAL B 1 36 ? -1.715 3.848 -4.297 1 97.75 36 VAL B C 1
ATOM 736 O O . VAL B 1 36 ? -2.387 4.43 -3.439 1 97.75 36 VAL B O 1
ATOM 739 N N . PHE B 1 37 ? -2.207 3.279 -5.32 1 97.25 37 PHE B N 1
ATOM 740 C CA . PHE B 1 37 ? -3.648 3.264 -5.539 1 97.25 37 PHE B CA 1
ATOM 741 C C . PHE B 1 37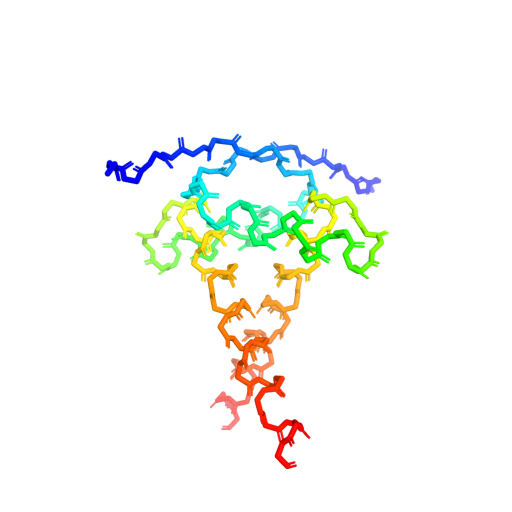 ? -4.363 2.59 -4.375 1 97.25 37 PHE B C 1
ATOM 743 O O . PHE B 1 37 ? -5.348 3.123 -3.852 1 97.25 37 PHE B O 1
ATOM 750 N N . ARG B 1 38 ? -3.947 1.489 -3.918 1 97.25 38 ARG B N 1
ATOM 751 C CA . ARG B 1 38 ? -4.535 0.729 -2.818 1 97.25 38 ARG B CA 1
ATOM 752 C C . ARG B 1 38 ? -4.398 1.483 -1.499 1 97.25 38 ARG B C 1
ATOM 754 O O . ARG B 1 38 ? -5.328 1.494 -0.688 1 97.25 38 ARG B O 1
ATOM 761 N N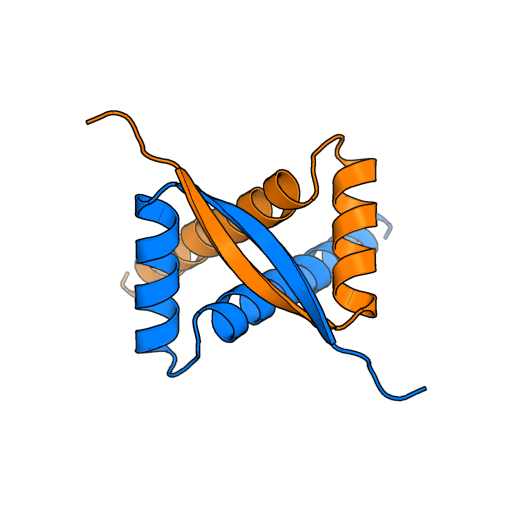 . LEU B 1 39 ? -3.242 2.08 -1.322 1 97.5 39 LEU B N 1
ATOM 762 C CA . LEU B 1 39 ? -3.008 2.844 -0.103 1 97.5 39 LEU B CA 1
ATOM 763 C C . LEU B 1 39 ? -3.947 4.043 -0.025 1 97.5 39 LEU B C 1
ATOM 765 O O . LEU B 1 39 ? -4.496 4.34 1.039 1 97.5 39 LEU B O 1
ATOM 769 N N . ARG B 1 40 ? -4.105 4.703 -1.169 1 96.56 40 ARG B N 1
ATOM 770 C CA . ARG B 1 40 ? -5.016 5.84 -1.228 1 96.56 40 ARG B CA 1
ATOM 771 C C . ARG B 1 40 ? -6.438 5.426 -0.86 1 96.56 40 ARG B C 1
ATOM 773 O O . ARG B 1 40 ? -7.098 6.09 -0.062 1 96.56 40 ARG B O 1
ATOM 780 N N . LYS B 1 41 ? -6.883 4.383 -1.424 1 95.38 41 LYS B N 1
ATOM 781 C CA . LYS B 1 41 ? -8.211 3.863 -1.13 1 95.38 41 LYS B CA 1
ATOM 782 C C . LYS B 1 41 ? -8.352 3.5 0.346 1 95.38 41 LYS B C 1
ATOM 784 O O . LYS B 1 41 ? -9.383 3.768 0.965 1 95.38 41 LYS B O 1
ATOM 789 N N . SER B 1 42 ? -7.316 2.863 0.831 1 96.19 42 SER B N 1
ATOM 790 C CA . SER B 1 42 ? -7.316 2.451 2.23 1 96.19 42 SER B CA 1
ATOM 791 C C . SER B 1 42 ? -7.438 3.654 3.16 1 96.19 42 SER B C 1
ATOM 793 O O . SER B 1 42 ? -8.211 3.627 4.117 1 96.19 42 SER B O 1
ATOM 795 N N . LEU B 1 43 ? -6.703 4.73 2.9 1 95.25 43 LEU B N 1
ATOM 796 C CA . LEU B 1 43 ? -6.707 5.941 3.713 1 95.25 43 LEU B CA 1
ATOM 797 C C . LEU B 1 43 ? -8.055 6.648 3.629 1 95.25 43 LEU B C 1
ATOM 799 O O . LEU B 1 43 ? -8.562 7.16 4.633 1 95.25 43 LEU B O 1
ATOM 803 N N . GLU B 1 44 ? -8.641 6.641 2.461 1 93.88 44 GLU B N 1
ATOM 804 C CA . GLU B 1 44 ? -9.945 7.258 2.26 1 93.88 44 GLU B CA 1
ATOM 805 C C . GLU B 1 44 ? -11.031 6.52 3.035 1 93.88 44 GLU B C 1
ATOM 807 O O . GLU B 1 44 ? -11.906 7.141 3.637 1 93.88 44 GLU B O 1
ATOM 812 N N . GLN B 1 45 ? -10.977 5.234 2.949 1 93 45 GLN B N 1
ATOM 813 C CA . GLN B 1 45 ? -11.945 4.414 3.67 1 93 45 GLN B CA 1
ATOM 814 C C . GLN B 1 45 ? -11.836 4.633 5.176 1 93 45 GLN B C 1
ATOM 816 O O . GLN B 1 45 ? -12.852 4.645 5.879 1 93 45 GLN B O 1
ATOM 821 N N . GLU B 1 46 ? -10.617 4.695 5.629 1 89.94 46 GLU B N 1
ATOM 822 C CA . GLU B 1 46 ? -10.391 4.926 7.051 1 89.94 46 GLU B CA 1
ATOM 823 C C . GLU B 1 46 ? -10.977 6.262 7.5 1 89.94 46 GLU B C 1
ATOM 825 O O . GLU B 1 46 ? -11.547 6.363 8.586 1 89.94 46 GLU B O 1
ATOM 830 N N . MET B 1 47 ? -10.812 7.281 6.656 1 88.81 47 MET B N 1
ATOM 831 C CA . MET B 1 47 ? -11.344 8.609 6.961 1 88.81 47 MET B CA 1
ATOM 832 C C . MET B 1 47 ? -12.867 8.594 7.004 1 88.81 47 MET B C 1
ATOM 834 O O . MET B 1 47 ? -13.477 9.258 7.84 1 88.81 47 MET B O 1
ATOM 838 N N . GLN B 1 48 ? -13.375 7.859 6.102 1 90.19 48 GLN B N 1
ATOM 839 C CA . GLN B 1 48 ? -14.836 7.758 6.023 1 90.19 48 GLN B CA 1
ATOM 840 C C . GLN B 1 48 ? -15.391 6.98 7.211 1 90.19 48 GLN B C 1
ATOM 842 O O . GLN B 1 48 ? -16.453 7.316 7.738 1 90.19 48 GLN B O 1
ATOM 847 N N . ASN B 1 49 ? -14.719 5.93 7.574 1 87.81 49 ASN B N 1
ATOM 848 C CA . ASN B 1 49 ? -15.164 5.105 8.695 1 87.81 49 ASN B CA 1
ATOM 849 C C . ASN B 1 49 ? -15.086 5.867 10.016 1 87.81 49 ASN B C 1
ATOM 851 O O . ASN B 1 49 ? -15.867 5.602 10.93 1 87.81 49 ASN B O 1
ATOM 855 N N . GLU B 1 50 ? -14.117 6.637 10.133 1 82.62 50 GLU B N 1
ATOM 856 C CA . GLU B 1 50 ? -13.945 7.438 11.336 1 82.62 50 GLU B CA 1
ATOM 857 C C . GLU B 1 50 ? -15.062 8.477 11.469 1 82.62 50 GLU B C 1
ATOM 859 O O . GLU B 1 50 ? -15.531 8.75 12.57 1 82.62 50 GLU B O 1
ATOM 864 N N . GLN B 1 51 ? -15.438 9.086 10.367 1 81.62 51 GLN B N 1
ATOM 865 C CA . GLN B 1 51 ? -16.531 10.047 10.367 1 81.62 51 GLN B CA 1
ATOM 866 C C . GLN B 1 51 ? -17.859 9.367 10.672 1 81.62 51 GLN B C 1
ATOM 868 O O . GLN B 1 51 ? -18.703 9.93 11.375 1 81.62 51 GLN B O 1
ATOM 873 N N . LYS B 1 52 ? -17.984 8.219 10.219 1 80.62 52 LYS B N 1
ATOM 874 C CA . LYS B 1 52 ? -19.234 7.5 10.461 1 80.62 52 LYS B CA 1
ATOM 875 C C . LYS B 1 52 ? -19.344 7.059 11.922 1 80.62 52 LYS B C 1
ATOM 877 O O . LYS B 1 52 ? -20.438 6.996 12.477 1 80.62 52 LYS B O 1
ATOM 882 N N . GLN B 1 53 ? -18.422 6.617 12.453 1 75.44 53 GLN B N 1
ATOM 883 C CA . GLN B 1 53 ? -18.469 6.203 13.852 1 75.44 53 GLN B CA 1
ATOM 884 C C . GLN B 1 53 ? -18.656 7.402 14.773 1 75.44 53 GLN B C 1
ATOM 886 O O . GLN B 1 53 ? -19.344 7.305 15.797 1 75.44 53 GLN B O 1
ATOM 891 N N . ARG B 1 54 ? -18.016 8.492 14.461 1 69.81 54 ARG B N 1
ATOM 892 C CA . ARG B 1 54 ? -18.172 9.656 15.328 1 69.81 54 ARG B CA 1
ATOM 893 C C . ARG B 1 54 ? -19.578 10.242 15.211 1 69.81 54 ARG B C 1
ATOM 895 O O . ARG B 1 54 ? -20.016 10.992 16.078 1 69.81 54 ARG B O 1
ATOM 902 N N . ALA B 1 55 ? -20.281 9.844 14.258 1 60.56 55 ALA B N 1
ATOM 903 C CA . ALA B 1 55 ? -21.672 10.305 14.234 1 60.56 55 ALA B CA 1
ATOM 904 C C . ALA B 1 55 ? -22.547 9.438 15.125 1 60.56 55 ALA B C 1
ATOM 906 O O . ALA B 1 55 ? -22.297 8.25 15.297 1 60.56 55 ALA B O 1
#

Sequence (110 aa):
MKPEKITTAVRMLCEMRQKLEESAYQNGRTLSGEIVFRLRKSLEQEMQNEQKQRAMKPEKITTAVRMLCEMRQKLEESAYQNGRTLSGEIVFRLRKSLEQEMQNEQKQRA

InterPro domains:
  IPR005569 Arc-like DNA binding domain [PF03869] (10-46)
  IPR010985 Ribbon-helix-helix [SSF47598] (9-46)
  IPR013321 Arc-type ribbon-helix-helix [G3DSA:1.10.1220.10] (8-52)

Secondary structure (DSSP, 8-state):
----EEEEEEEEEHHHHHHHHHHHHHHT--HHHHHHHHHHHHHHHHHHHHHHHH-/----EEEEEEEEEHHHHHHHHHHHHHHT--HHHHHHHHHHHHHHHHHHHHHHHH-

Organism: NCBI:txid53407

Foldseek 3Di:
DPDDDDDDDDDDDPVVLVVLCVVCVVVVHHSVRSVVVVVVVVVVVVVVVVVVVVD/DPPDDDDDDDDDDPVVLVVLCVVCVVVVHHSVRSVVVVVVVVVVVVVVVVVVVVD